Protein AF-A0A355BGN5-F1 (afdb_monomer)

Secondary structure (DSSP, 8-state):
----HHHHHTS------HHHHHHHHHHHHHHHHHHHHHHHHHHHHHHHHHHHHHHHHHHHHHHHHTTTTSPPPGGG--HHHHHHHHHHHHHHHHHTTSSPPPPPPPPPPGGG--S--

Radius of gyration: 38.63 Å; Cα contacts (8 Å, |Δi|>4): 13; chains: 1; bounding box: 80×34×96 Å

Sequence (117 aa):
PAINDQRFQRAPIPLPPLSEQQRIVAKLEEILPQIDKLQAVEEELAKLQDEFPQKLKNSLLQAAIQGKLTEQLPEDGDARELLAEIETEKQRLIKEGKIKKQKLLPAITQDEIPFEI

Structure (mmCIF, N/CA/C/O backbone):
data_AF-A0A355BGN5-F1
#
_entry.id   AF-A0A355BGN5-F1
#
loop_
_atom_site.group_PDB
_atom_site.id
_atom_site.type_symbol
_atom_site.label_atom_id
_atom_site.label_alt_id
_atom_site.label_comp_id
_atom_site.label_asym_id
_atom_site.label_entity_id
_atom_site.label_seq_id
_atom_site.pdbx_PDB_ins_code
_atom_site.Cartn_x
_atom_site.Cartn_y
_atom_site.Cartn_z
_atom_site.occupancy
_atom_site.B_iso_or_equiv
_atom_site.auth_seq_id
_atom_site.auth_comp_id
_atom_site.auth_asym_id
_atom_site.auth_atom_id
_atom_site.pdbx_PDB_model_num
ATOM 1 N N . PRO A 1 1 ? 33.908 11.842 -9.710 1.00 63.38 1 PRO A N 1
ATOM 2 C CA . PRO A 1 1 ? 34.897 11.515 -10.769 1.00 63.38 1 PRO A CA 1
ATOM 3 C C . PRO A 1 1 ? 34.512 12.170 -12.106 1.00 63.38 1 PRO A C 1
ATOM 5 O O . PRO A 1 1 ? 33.332 12.197 -12.431 1.00 63.38 1 PRO A O 1
ATOM 8 N N . ALA A 1 2 ? 35.483 12.707 -12.851 1.00 83.38 2 ALA A N 1
ATOM 9 C CA . ALA A 1 2 ? 35.273 13.330 -14.164 1.00 83.38 2 ALA A CA 1
ATOM 10 C C . ALA A 1 2 ? 36.196 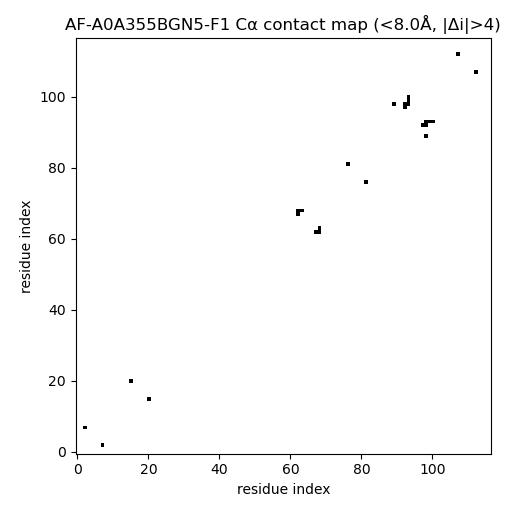12.679 -15.207 1.00 83.38 2 ALA A C 1
ATOM 12 O O . ALA A 1 2 ? 37.318 12.287 -14.873 1.00 83.38 2 ALA A O 1
ATOM 13 N N . ILE A 1 3 ? 35.726 12.536 -16.450 1.00 86.62 3 ILE A N 1
ATOM 14 C CA . ILE A 1 3 ? 36.527 12.001 -17.558 1.00 86.62 3 ILE A CA 1
ATOM 15 C C . ILE A 1 3 ? 37.308 13.146 -18.223 1.00 86.62 3 ILE A C 1
ATOM 17 O O . ILE A 1 3 ? 36.814 14.264 -18.309 1.00 86.62 3 ILE A O 1
ATOM 21 N N . ASN A 1 4 ? 38.541 12.887 -18.662 1.00 92.62 4 ASN A N 1
ATOM 22 C CA . ASN A 1 4 ? 39.364 13.875 -19.364 1.00 92.62 4 ASN A CA 1
ATOM 23 C C . ASN A 1 4 ? 38.983 13.922 -20.856 1.00 92.62 4 ASN A C 1
ATOM 25 O O . ASN A 1 4 ? 38.983 12.876 -21.509 1.00 92.62 4 ASN A O 1
ATOM 29 N N . ASP A 1 5 ? 38.736 15.116 -21.400 1.00 90.38 5 ASP A N 1
ATOM 30 C CA . ASP A 1 5 ? 38.284 15.322 -22.787 1.00 90.38 5 ASP A CA 1
ATOM 31 C C . ASP A 1 5 ? 39.205 14.681 -23.830 1.00 90.38 5 ASP A C 1
ATOM 33 O O . ASP A 1 5 ? 38.749 14.016 -24.760 1.00 90.38 5 ASP A O 1
ATOM 37 N N . GLN A 1 6 ? 40.521 14.807 -23.645 1.00 90.06 6 GLN A N 1
ATOM 38 C CA . GLN A 1 6 ? 41.515 14.235 -24.552 1.00 90.06 6 GLN A CA 1
ATOM 39 C C . GLN A 1 6 ? 41.491 12.700 -24.529 1.00 90.06 6 GLN A C 1
ATOM 41 O O . GLN A 1 6 ? 41.776 12.056 -25.540 1.00 90.06 6 GLN A O 1
ATOM 46 N N . ARG A 1 7 ? 41.148 12.097 -23.383 1.00 87.38 7 ARG A N 1
ATOM 47 C CA . ARG A 1 7 ? 40.956 10.645 -23.261 1.00 87.38 7 ARG A CA 1
ATOM 48 C C . ARG A 1 7 ? 39.635 10.192 -23.877 1.00 87.38 7 ARG A C 1
ATOM 50 O O . ARG A 1 7 ? 39.622 9.148 -24.516 1.00 87.38 7 ARG A O 1
ATOM 57 N N . PHE A 1 8 ? 38.564 10.971 -23.726 1.00 90.38 8 PHE A N 1
ATOM 58 C CA . PHE A 1 8 ? 37.263 10.675 -24.329 1.00 90.38 8 PHE A CA 1
ATOM 59 C C . PHE A 1 8 ? 37.335 10.688 -25.862 1.00 90.38 8 PHE A C 1
ATOM 61 O O . PHE A 1 8 ? 36.929 9.729 -26.507 1.00 90.38 8 PHE A O 1
ATOM 68 N N . GLN A 1 9 ? 37.950 11.720 -26.446 1.00 91.69 9 GLN A N 1
ATOM 69 C CA . GLN A 1 9 ? 38.089 11.860 -27.904 1.00 91.69 9 GLN A CA 1
ATOM 70 C C . GLN A 1 9 ? 38.961 10.774 -28.551 1.00 91.69 9 GLN A C 1
ATOM 72 O O . GLN A 1 9 ? 38.829 10.497 -29.739 1.00 91.69 9 GLN A O 1
ATOM 77 N N . ARG A 1 10 ? 39.878 10.175 -27.784 1.00 91.44 10 ARG A N 1
ATOM 78 C CA . ARG A 1 10 ? 40.783 9.115 -28.253 1.00 91.44 10 ARG A CA 1
ATOM 79 C C . ARG A 1 10 ? 40.256 7.705 -27.992 1.00 91.44 10 ARG A C 1
ATOM 81 O O . ARG A 1 10 ? 40.949 6.744 -28.321 1.00 91.44 10 ARG A O 1
ATOM 88 N N . ALA A 1 11 ? 39.078 7.567 -27.386 1.00 90.62 11 ALA A N 1
ATOM 89 C CA . ALA A 1 11 ? 38.491 6.264 -27.131 1.00 90.62 11 ALA A CA 1
ATOM 90 C C . ALA A 1 11 ? 38.108 5.600 -28.468 1.00 90.62 11 ALA A C 1
ATOM 92 O O . ALA A 1 11 ? 37.374 6.201 -29.254 1.00 90.62 11 ALA A O 1
ATOM 93 N N . PRO A 1 12 ? 38.592 4.380 -28.762 1.00 91.44 12 PRO A N 1
ATOM 94 C CA . PRO A 1 12 ? 38.161 3.664 -29.953 1.00 91.44 12 PRO A CA 1
ATOM 95 C C . PRO A 1 12 ? 36.687 3.278 -29.800 1.00 91.44 12 PRO A C 1
ATOM 97 O O . PRO A 1 12 ? 36.319 2.579 -28.857 1.00 91.44 12 PRO A O 1
ATOM 100 N N . ILE A 1 13 ? 35.849 3.726 -30.735 1.00 89.44 13 ILE A N 1
ATOM 101 C CA . ILE A 1 13 ? 34.425 3.382 -30.783 1.00 89.44 13 ILE A CA 1
ATOM 102 C C . ILE A 1 13 ? 34.199 2.506 -32.018 1.00 89.44 13 ILE A C 1
ATOM 104 O O . ILE A 1 13 ? 34.341 2.998 -33.141 1.00 89.44 13 ILE A O 1
ATOM 108 N N . PRO A 1 14 ? 33.870 1.212 -31.853 1.00 90.06 14 PRO A N 1
ATOM 109 C CA . PRO A 1 14 ? 33.501 0.377 -32.983 1.00 90.06 14 PRO A CA 1
ATOM 110 C C . PRO A 1 14 ? 32.137 0.829 -33.511 1.00 90.06 14 PRO A C 1
ATOM 112 O O . PRO A 1 14 ? 31.132 0.757 -32.805 1.00 90.06 14 PRO A O 1
ATOM 115 N N . LEU A 1 15 ? 32.107 1.305 -34.755 1.00 93.25 15 LEU A N 1
ATOM 116 C CA . LEU A 1 15 ? 30.882 1.745 -35.412 1.00 93.25 15 LEU A CA 1
ATOM 117 C C . LEU A 1 15 ? 30.329 0.601 -36.280 1.00 93.25 15 LEU A C 1
ATOM 119 O O . LEU A 1 15 ? 30.981 0.227 -37.259 1.00 93.25 15 LEU A O 1
ATOM 123 N N . PRO A 1 16 ? 29.158 0.026 -35.954 1.00 94.94 16 PRO A N 1
ATOM 124 C CA . PRO A 1 16 ? 28.563 -1.014 -36.785 1.00 94.94 16 PRO A CA 1
ATOM 125 C C . PRO A 1 16 ? 27.987 -0.417 -38.085 1.00 94.94 16 PRO A C 1
ATOM 127 O O . PRO A 1 16 ? 27.806 0.801 -38.180 1.00 94.94 16 PRO A O 1
ATOM 130 N N . PRO A 1 17 ? 27.665 -1.237 -39.102 1.00 97.88 17 PRO A N 1
ATOM 131 C CA . PRO A 1 17 ? 26.980 -0.773 -40.309 1.00 97.88 17 PRO A CA 1
ATOM 132 C C . PRO A 1 17 ? 25.661 -0.050 -39.993 1.00 97.88 17 PRO A C 1
ATOM 134 O O . PRO A 1 17 ? 25.009 -0.345 -38.993 1.00 97.88 17 PRO A O 1
ATOM 137 N N . LEU A 1 18 ? 25.229 0.866 -40.867 1.00 97.88 18 LEU A N 1
ATOM 138 C CA . LEU A 1 18 ? 24.040 1.699 -40.621 1.00 97.88 18 LEU A CA 1
ATOM 139 C C . LEU A 1 18 ? 22.757 0.894 -40.370 1.00 97.88 18 LEU A C 1
ATOM 141 O O . LEU A 1 18 ? 21.958 1.276 -39.519 1.00 97.88 18 LEU A O 1
ATOM 145 N N . SER A 1 19 ? 22.576 -0.228 -41.067 1.00 97.81 19 SER A N 1
ATOM 146 C CA . SER A 1 19 ? 21.421 -1.109 -40.863 1.00 97.81 19 SER A CA 1
ATOM 147 C C . SER A 1 19 ? 21.350 -1.651 -39.433 1.00 97.81 19 SER A C 1
ATOM 149 O O . SER A 1 19 ? 20.274 -1.736 -38.847 1.00 97.81 19 SER A O 1
ATOM 151 N N . GLU A 1 20 ? 22.501 -1.974 -38.849 1.00 97.75 20 GLU A N 1
ATOM 152 C CA . GLU A 1 20 ? 22.599 -2.480 -37.484 1.00 97.75 20 GLU A CA 1
ATOM 153 C C . GLU A 1 20 ? 22.374 -1.367 -36.455 1.00 97.75 20 GLU A C 1
ATOM 155 O O . GLU A 1 20 ? 21.674 -1.579 -35.468 1.00 97.75 20 GLU A O 1
ATOM 160 N N . GLN A 1 21 ? 22.879 -0.156 -36.713 1.00 97.50 21 GLN A N 1
ATOM 161 C CA . GLN A 1 21 ? 22.590 1.010 -35.869 1.00 97.50 21 GLN A CA 1
ATOM 162 C C . GLN A 1 21 ? 21.081 1.277 -35.788 1.00 97.50 21 GLN A C 1
ATOM 164 O O . GLN A 1 21 ? 20.541 1.430 -34.695 1.00 97.50 21 GLN A O 1
ATOM 169 N N . GLN A 1 22 ? 20.387 1.266 -36.930 1.00 98.00 22 GLN A N 1
ATOM 170 C CA . GLN A 1 22 ? 18.935 1.458 -36.992 1.00 98.00 22 GLN A CA 1
ATOM 171 C C . GLN A 1 22 ? 18.177 0.351 -36.254 1.00 98.00 22 GLN A C 1
ATOM 173 O O . GLN A 1 22 ? 17.248 0.642 -35.504 1.00 98.00 22 GLN A O 1
ATOM 178 N N . ARG A 1 23 ? 18.596 -0.913 -36.414 1.00 98.31 23 ARG A N 1
ATOM 179 C CA . ARG A 1 23 ? 18.006 -2.057 -35.702 1.00 98.31 23 ARG A CA 1
ATOM 180 C C . ARG A 1 23 ? 18.130 -1.912 -34.183 1.00 98.31 23 ARG A C 1
ATOM 182 O O . ARG A 1 23 ? 17.172 -2.190 -33.466 1.00 98.31 23 ARG A O 1
ATOM 189 N N . ILE A 1 24 ? 19.295 -1.476 -33.699 1.00 97.38 24 ILE A N 1
ATOM 190 C CA . ILE A 1 24 ? 19.543 -1.232 -32.271 1.00 97.38 24 ILE A CA 1
ATOM 191 C C . ILE A 1 24 ? 18.654 -0.094 -31.763 1.00 97.38 24 ILE A C 1
ATOM 193 O O . ILE A 1 24 ? 17.980 -0.268 -30.751 1.00 97.38 24 ILE A O 1
ATOM 197 N N . VAL A 1 25 ? 18.614 1.039 -32.473 1.00 97.81 25 VAL A N 1
ATOM 198 C CA . VAL A 1 25 ? 17.787 2.196 -32.093 1.00 97.81 25 VAL A CA 1
ATOM 199 C C . VAL A 1 25 ? 16.312 1.812 -32.016 1.00 97.81 25 VAL A C 1
ATOM 201 O O . VAL A 1 25 ? 15.693 2.056 -30.987 1.00 97.81 25 VAL A O 1
ATOM 204 N N . ALA A 1 26 ? 15.782 1.112 -33.022 1.00 98.19 26 ALA A N 1
ATOM 205 C CA . ALA A 1 26 ? 14.389 0.667 -33.018 1.00 98.19 26 ALA A CA 1
ATOM 206 C C . ALA A 1 26 ? 14.062 -0.214 -31.797 1.00 98.19 26 ALA A C 1
ATOM 208 O O . ALA A 1 26 ? 12.989 -0.103 -31.208 1.00 98.19 26 ALA A O 1
ATOM 209 N N . LYS A 1 27 ? 15.002 -1.072 -31.370 1.00 98.00 27 LYS A N 1
ATOM 210 C CA . LYS A 1 27 ? 14.811 -1.904 -30.175 1.00 98.00 27 LYS A CA 1
ATOM 211 C C . LYS A 1 27 ? 14.859 -1.091 -28.879 1.00 98.00 27 LYS A C 1
ATOM 213 O O . LYS A 1 27 ? 14.113 -1.392 -27.951 1.00 98.00 27 LYS A O 1
ATOM 218 N N . LEU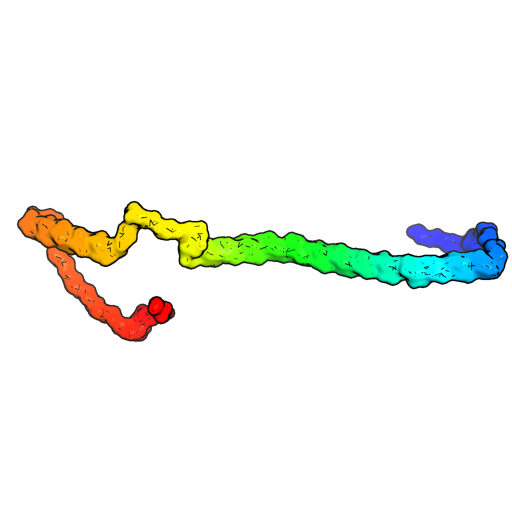 A 1 28 ? 15.714 -0.073 -28.802 1.00 98.06 28 LEU A N 1
ATOM 219 C CA . LEU A 1 28 ? 15.761 0.835 -27.653 1.00 98.06 28 LEU A CA 1
ATOM 220 C C . LEU A 1 28 ? 14.477 1.660 -27.545 1.00 98.06 28 LEU A C 1
ATOM 222 O O . LEU A 1 28 ? 13.917 1.755 -26.457 1.00 98.06 28 LEU A O 1
ATOM 226 N N . GLU A 1 29 ? 13.977 2.185 -28.663 1.00 97.81 29 GLU A N 1
ATOM 227 C CA . GLU A 1 29 ? 12.704 2.914 -28.724 1.00 97.81 29 GLU A CA 1
ATOM 228 C C . GLU A 1 29 ? 11.515 2.047 -28.279 1.00 97.81 29 GLU A C 1
ATOM 230 O O . GLU A 1 29 ? 10.565 2.555 -27.689 1.00 97.81 29 GLU A O 1
ATOM 235 N N . GLU A 1 30 ? 11.579 0.730 -28.496 1.00 97.50 30 GLU A N 1
ATOM 236 C CA . GLU A 1 30 ? 10.572 -0.221 -28.015 1.00 97.50 30 GLU A CA 1
ATOM 237 C C . GLU A 1 30 ? 10.687 -0.517 -26.506 1.00 97.50 30 GLU A C 1
ATOM 239 O O . GLU A 1 30 ? 9.668 -0.631 -25.817 1.00 97.50 30 GLU A O 1
ATOM 244 N N . ILE A 1 31 ? 11.910 -0.693 -25.987 1.00 98.12 31 ILE A N 1
ATOM 245 C CA . ILE A 1 31 ? 12.147 -1.171 -24.613 1.00 98.12 31 ILE A CA 1
ATOM 246 C C . ILE A 1 31 ? 12.145 -0.032 -23.590 1.00 98.12 31 ILE A C 1
ATOM 248 O O . ILE A 1 31 ? 11.584 -0.206 -22.510 1.00 98.12 31 ILE A O 1
ATOM 252 N N . LEU A 1 32 ? 12.762 1.115 -23.885 1.00 98.19 32 LEU A N 1
ATOM 253 C CA . LEU A 1 32 ? 12.918 2.204 -22.909 1.00 98.19 32 LEU A CA 1
ATOM 254 C C . LEU A 1 32 ? 11.577 2.663 -22.300 1.00 98.19 32 LEU A C 1
ATOM 256 O O . LEU A 1 32 ? 11.496 2.724 -21.075 1.00 98.19 32 LEU A O 1
ATOM 260 N N . PRO A 1 33 ? 10.484 2.828 -23.074 1.00 98.12 33 PRO A N 1
ATOM 261 C CA . PRO A 1 33 ? 9.188 3.180 -22.495 1.00 98.12 33 PRO A CA 1
ATOM 262 C C . PRO A 1 33 ? 8.616 2.108 -21.558 1.00 98.12 33 PRO A C 1
ATOM 264 O O . PRO A 1 33 ? 7.755 2.401 -20.733 1.00 98.12 33 PRO A O 1
ATOM 267 N N . GLN A 1 34 ? 9.024 0.843 -21.704 1.00 98.00 34 GLN A N 1
ATOM 268 C CA . GLN A 1 34 ? 8.599 -0.228 -20.798 1.00 98.00 34 GLN A CA 1
ATOM 269 C C . GLN A 1 34 ? 9.315 -0.119 -19.453 1.00 98.00 34 GLN A C 1
ATOM 271 O O . GLN A 1 34 ? 8.687 -0.360 -18.427 1.00 98.00 34 GLN A O 1
ATOM 276 N N . ILE A 1 35 ? 10.588 0.284 -19.452 1.00 97.88 35 ILE A N 1
ATOM 277 C CA . ILE A 1 35 ? 11.340 0.556 -18.221 1.00 97.88 35 ILE A CA 1
ATOM 278 C C . ILE A 1 35 ? 10.675 1.703 -17.460 1.00 97.88 35 ILE A C 1
ATOM 280 O O . ILE A 1 35 ? 10.375 1.537 -16.281 1.00 97.88 35 ILE A O 1
ATOM 284 N N . ASP A 1 36 ? 10.344 2.800 -18.145 1.00 97.69 36 ASP A N 1
ATOM 285 C CA . ASP A 1 36 ? 9.673 3.949 -17.524 1.00 97.69 3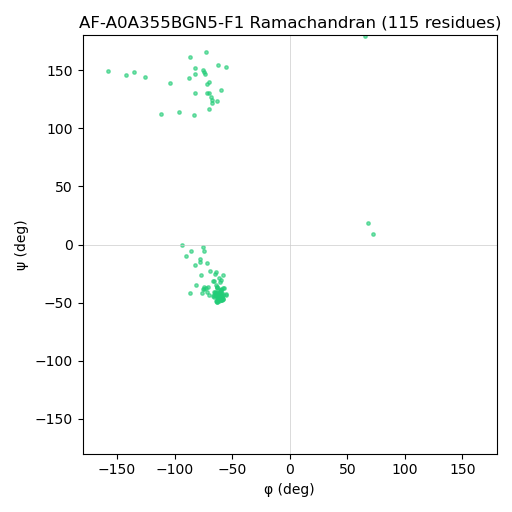6 ASP A CA 1
ATOM 286 C C . ASP A 1 36 ? 8.317 3.555 -16.908 1.00 97.69 36 ASP A C 1
ATOM 288 O O . ASP A 1 36 ? 7.981 3.950 -15.791 1.00 97.69 36 ASP A O 1
ATOM 292 N N . LYS A 1 37 ? 7.535 2.719 -17.609 1.00 97.69 37 LYS A N 1
ATOM 293 C CA . LYS A 1 37 ? 6.263 2.190 -17.086 1.00 97.69 37 LYS A CA 1
ATOM 294 C C . LYS A 1 37 ? 6.460 1.310 -15.858 1.00 97.69 37 LYS A C 1
ATOM 296 O O . LYS A 1 37 ? 5.686 1.423 -14.913 1.00 97.69 37 LYS A O 1
ATOM 301 N N . LEU A 1 38 ? 7.450 0.418 -15.882 1.00 97.44 38 LEU A N 1
ATOM 302 C CA . LEU A 1 38 ? 7.746 -0.452 -14.744 1.00 97.44 38 LEU A CA 1
ATOM 303 C C . LEU A 1 38 ? 8.151 0.375 -13.524 1.00 97.44 38 LEU A C 1
ATOM 305 O O . LEU A 1 38 ? 7.611 0.142 -12.448 1.00 97.44 38 LEU A O 1
ATOM 309 N N . GLN A 1 39 ? 9.001 1.387 -13.707 1.00 97.81 39 GLN A N 1
ATOM 310 C CA . GLN A 1 39 ? 9.385 2.303 -12.633 1.00 97.81 39 GLN A CA 1
ATOM 311 C C . GLN A 1 39 ? 8.171 3.026 -12.036 1.00 97.81 39 GLN A C 1
ATOM 313 O O . GLN A 1 39 ? 8.018 3.055 -10.818 1.0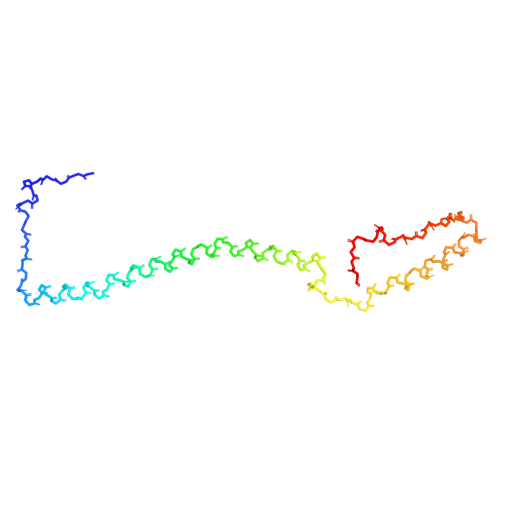0 97.81 39 GLN A O 1
ATOM 318 N N . ALA A 1 40 ? 7.262 3.539 -12.872 1.00 97.62 40 ALA A N 1
ATOM 319 C CA . ALA A 1 40 ? 6.045 4.191 -12.388 1.00 97.62 40 ALA A CA 1
ATOM 320 C C . ALA A 1 40 ? 5.157 3.242 -11.558 1.00 97.62 40 ALA A C 1
ATOM 322 O O . ALA A 1 40 ? 4.663 3.621 -10.496 1.00 97.62 40 ALA A O 1
ATOM 323 N N . VAL A 1 41 ? 4.989 1.993 -12.008 1.00 97.81 41 VAL A N 1
ATOM 324 C CA . VAL A 1 41 ? 4.213 0.976 -11.276 1.00 97.81 41 VAL A CA 1
ATOM 325 C C . VAL A 1 41 ? 4.878 0.609 -9.949 1.00 97.81 41 VAL A C 1
ATOM 327 O O . VAL A 1 41 ? 4.185 0.456 -8.944 1.00 97.81 41 VAL A O 1
ATOM 330 N N . GLU A 1 42 ? 6.204 0.479 -9.917 1.00 97.81 42 GLU A N 1
ATOM 331 C CA . GLU A 1 42 ? 6.948 0.206 -8.682 1.00 97.81 42 GLU A CA 1
ATOM 332 C C . GLU A 1 42 ? 6.782 1.338 -7.658 1.00 97.81 42 GLU A C 1
ATOM 334 O O . GLU A 1 42 ? 6.540 1.069 -6.480 1.00 97.81 42 GLU A O 1
ATOM 339 N N . GLU A 1 43 ? 6.831 2.598 -8.097 1.00 97.25 43 GLU A N 1
ATOM 340 C CA . GLU A 1 43 ? 6.599 3.758 -7.230 1.00 97.25 43 GLU A CA 1
ATOM 341 C C . GLU A 1 43 ? 5.168 3.809 -6.674 1.00 97.25 43 GLU A C 1
ATOM 343 O O . GLU A 1 43 ? 4.965 4.119 -5.496 1.00 97.25 43 GLU A O 1
ATOM 348 N N . GLU A 1 44 ? 4.160 3.514 -7.499 1.00 96.75 44 GLU A N 1
ATOM 349 C CA . GLU A 1 44 ? 2.764 3.432 -7.054 1.00 96.75 44 GLU A CA 1
ATOM 350 C C . GLU A 1 44 ? 2.551 2.292 -6.054 1.00 96.75 44 GLU A C 1
ATOM 352 O O . GLU A 1 44 ? 1.897 2.479 -5.022 1.00 96.75 44 GLU A O 1
ATOM 357 N N . LEU A 1 45 ? 3.137 1.123 -6.325 1.00 96.69 45 LEU A N 1
ATOM 358 C CA . LEU A 1 45 ? 3.052 -0.036 -5.445 1.00 96.69 45 LEU A CA 1
ATOM 359 C C . LEU A 1 45 ? 3.705 0.246 -4.089 1.00 96.69 45 LEU A C 1
ATOM 361 O O . LEU A 1 45 ? 3.124 -0.101 -3.060 1.00 96.69 45 LEU A O 1
ATOM 365 N N . ALA A 1 46 ? 4.866 0.904 -4.077 1.00 96.75 46 ALA A N 1
ATOM 366 C CA . ALA A 1 46 ? 5.557 1.287 -2.849 1.00 96.75 46 ALA A CA 1
ATOM 367 C C . ALA A 1 46 ? 4.685 2.205 -1.977 1.00 96.75 46 ALA A C 1
ATOM 369 O O . ALA A 1 46 ? 4.469 1.922 -0.799 1.00 96.75 46 ALA A O 1
ATOM 370 N N . LYS A 1 47 ? 4.082 3.244 -2.571 1.00 96.12 47 LYS A N 1
ATOM 371 C CA . LYS A 1 47 ? 3.155 4.143 -1.857 1.00 96.12 47 LYS A CA 1
ATOM 372 C C . LYS A 1 47 ? 1.970 3.384 -1.265 1.00 96.12 47 LYS A C 1
ATOM 374 O O . LYS A 1 47 ? 1.584 3.617 -0.120 1.00 96.12 47 LYS A O 1
ATOM 379 N N . LEU A 1 48 ? 1.390 2.458 -2.029 1.00 95.56 48 LEU A N 1
ATOM 380 C CA . LEU A 1 48 ? 0.267 1.659 -1.551 1.00 95.56 48 LEU A CA 1
ATOM 381 C C . LEU A 1 48 ? 0.675 0.751 -0.385 1.00 95.56 48 LEU A C 1
ATOM 383 O O . LEU A 1 48 ? -0.085 0.628 0.575 1.00 95.56 48 LEU A O 1
ATOM 387 N N . GLN A 1 49 ? 1.857 0.136 -0.448 1.00 94.06 49 GLN A N 1
ATOM 388 C CA . GLN A 1 49 ? 2.383 -0.714 0.622 1.00 94.06 49 GLN A CA 1
ATOM 389 C C . GLN A 1 49 ? 2.633 0.059 1.920 1.00 94.06 49 GLN A C 1
ATOM 391 O O . GLN A 1 49 ? 2.369 -0.486 2.992 1.00 94.06 49 GLN A O 1
ATOM 396 N N . ASP A 1 50 ? 3.059 1.318 1.838 1.00 94.62 50 ASP A N 1
ATOM 397 C CA . ASP A 1 50 ? 3.257 2.167 3.017 1.00 94.62 50 ASP A CA 1
ATOM 398 C C . ASP A 1 50 ? 1.923 2.602 3.650 1.00 94.62 50 ASP A C 1
ATOM 400 O O . ASP A 1 50 ? 1.762 2.598 4.875 1.00 94.62 50 ASP A O 1
ATOM 404 N N . GLU A 1 51 ? 0.926 2.949 2.831 1.00 95.06 51 GLU A N 1
ATOM 405 C CA . GLU A 1 51 ? -0.361 3.457 3.318 1.00 95.06 51 GLU A CA 1
ATOM 406 C C . GLU A 1 51 ? -1.338 2.358 3.766 1.00 95.06 51 GLU A C 1
ATOM 408 O O . GLU A 1 51 ? -2.131 2.554 4.697 1.00 95.06 51 GLU A O 1
ATOM 413 N N . PHE A 1 52 ? -1.331 1.205 3.093 1.00 96.19 52 PHE A N 1
ATOM 414 C CA . PHE A 1 52 ? -2.333 0.153 3.275 1.00 96.19 52 PHE A CA 1
ATOM 415 C C . PHE A 1 52 ? -2.398 -0.411 4.707 1.00 96.19 52 PHE A C 1
ATOM 417 O O . PHE A 1 52 ? -3.510 -0.514 5.232 1.00 96.19 52 PHE A O 1
ATOM 424 N N . PRO A 1 53 ? -1.280 -0.713 5.400 1.00 95.75 53 PRO A N 1
ATOM 425 C CA . PRO A 1 53 ? -1.320 -1.244 6.761 1.00 95.75 53 PRO A CA 1
ATOM 426 C C . PRO A 1 53 ? -2.023 -0.310 7.750 1.00 95.75 53 PRO A C 1
ATOM 428 O O . PRO A 1 53 ? -2.792 -0.769 8.596 1.00 95.75 53 PRO A O 1
ATOM 431 N N . GLN A 1 54 ? -1.807 1.005 7.631 1.00 94.94 54 GLN A N 1
ATOM 432 C CA . GLN A 1 54 ? -2.471 1.984 8.494 1.00 94.94 54 GLN A CA 1
ATOM 433 C C . GLN A 1 54 ? -3.961 2.093 8.172 1.00 94.94 54 GLN A C 1
ATOM 435 O O . GLN A 1 54 ? -4.785 2.085 9.087 1.00 94.94 54 GLN A O 1
ATOM 440 N N . LYS A 1 55 ? -4.331 2.128 6.884 1.00 95.50 55 LYS A N 1
ATOM 441 C CA . LYS A 1 55 ? -5.743 2.137 6.462 1.00 95.50 55 LYS A CA 1
ATOM 442 C C . LYS A 1 55 ? -6.484 0.894 6.956 1.00 95.50 55 LYS A C 1
ATOM 444 O O . LYS A 1 55 ? -7.566 1.019 7.529 1.00 95.50 55 LYS A O 1
ATOM 449 N N . LEU A 1 56 ? -5.880 -0.285 6.802 1.00 95.81 56 LEU A N 1
ATOM 450 C CA . LEU A 1 56 ? -6.441 -1.548 7.274 1.00 95.81 56 LEU A CA 1
ATOM 451 C C . LEU A 1 56 ? -6.618 -1.544 8.794 1.00 95.81 56 LEU A C 1
ATOM 453 O O . LEU A 1 56 ? -7.700 -1.856 9.284 1.00 95.81 56 LEU A O 1
ATOM 457 N N . LYS A 1 57 ? -5.584 -1.138 9.540 1.00 95.38 57 LYS A N 1
ATOM 458 C CA . LYS A 1 57 ? -5.641 -1.041 11.002 1.00 95.38 57 LYS A CA 1
ATOM 459 C C . LYS A 1 57 ? -6.764 -0.111 11.459 1.00 95.38 57 LYS A C 1
ATOM 461 O O . LYS A 1 57 ? -7.537 -0.484 12.336 1.00 95.38 57 LYS A O 1
ATOM 466 N N . ASN A 1 58 ? -6.878 1.072 10.860 1.00 94.62 58 ASN A N 1
ATOM 467 C CA . ASN A 1 58 ? -7.910 2.044 11.218 1.00 94.62 58 ASN A CA 1
ATOM 468 C C . ASN A 1 58 ? -9.315 1.505 10.930 1.00 94.62 58 ASN A C 1
ATOM 470 O O . ASN A 1 58 ? -10.190 1.594 11.789 1.00 94.62 58 ASN A O 1
ATOM 474 N N . SER A 1 59 ? -9.514 0.888 9.763 1.00 94.75 59 SER A N 1
ATOM 475 C CA . SER A 1 59 ? -10.797 0.277 9.405 1.00 94.75 59 SER A CA 1
ATOM 476 C C . SER A 1 59 ? -11.164 -0.879 10.339 1.00 94.75 59 SER A C 1
ATOM 478 O O . SER A 1 59 ? -12.321 -1.000 10.737 1.00 94.75 59 SER A O 1
ATOM 480 N N . LEU A 1 60 ? -10.194 -1.718 10.714 1.00 95.31 60 LEU A N 1
ATOM 481 C CA . LEU A 1 60 ? -10.407 -2.831 11.636 1.00 95.31 60 LEU A CA 1
ATOM 482 C C . LEU A 1 60 ? -10.771 -2.333 13.039 1.00 95.31 60 LEU A C 1
ATOM 484 O O . LEU A 1 60 ? -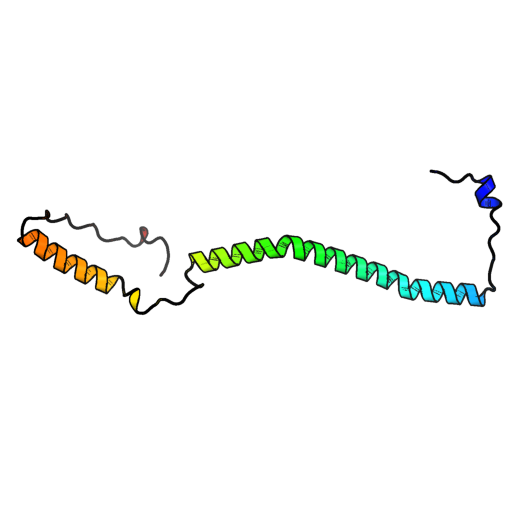11.719 -2.828 13.640 1.00 95.31 60 LEU A O 1
ATOM 488 N N . LEU A 1 61 ? -10.055 -1.324 13.545 1.00 94.44 61 LEU A N 1
ATOM 489 C CA . LEU A 1 61 ? -10.356 -0.699 14.836 1.00 94.44 61 LEU A CA 1
ATOM 490 C C . LEU A 1 61 ? -11.747 -0.062 14.842 1.00 94.44 61 LEU A C 1
ATOM 492 O O . LEU A 1 61 ? -12.489 -0.222 15.806 1.00 94.44 61 LEU A O 1
ATOM 496 N N . GLN A 1 62 ? -12.131 0.616 13.760 1.00 92.75 62 GLN A N 1
ATOM 497 C CA . GLN A 1 62 ? -13.470 1.182 13.631 1.00 92.75 62 GLN A CA 1
ATOM 498 C C . GLN A 1 62 ? -14.548 0.091 13.666 1.00 92.75 62 GLN A C 1
ATOM 500 O O . GLN A 1 62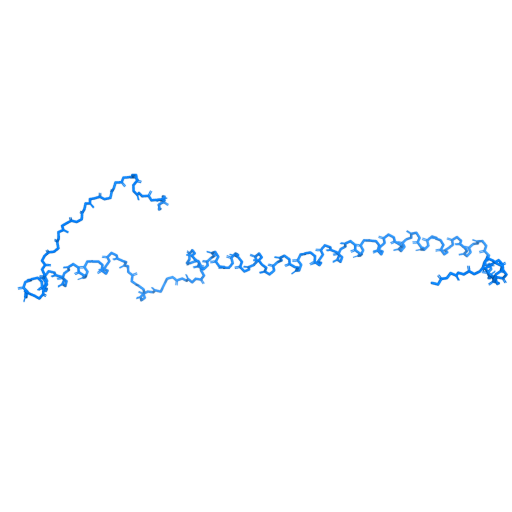 ? -15.542 0.240 14.374 1.00 92.75 62 GLN A O 1
ATOM 505 N N . ALA A 1 63 ? -14.345 -1.017 12.948 1.00 92.25 63 ALA A N 1
ATOM 506 C CA . ALA A 1 63 ? -15.263 -2.151 12.982 1.00 92.25 63 ALA A CA 1
ATOM 507 C C . ALA A 1 63 ? -15.344 -2.791 14.380 1.00 92.25 63 ALA A C 1
ATOM 509 O O . ALA A 1 63 ? -16.434 -3.174 14.804 1.00 92.25 63 ALA A O 1
ATOM 510 N N . ALA A 1 64 ? -14.225 -2.849 15.114 1.00 91.50 64 ALA A N 1
ATOM 511 C CA . ALA A 1 64 ? -14.181 -3.334 16.494 1.00 91.50 64 ALA A CA 1
ATOM 512 C C . ALA A 1 64 ? -15.015 -2.455 17.433 1.00 91.50 64 ALA A C 1
ATOM 514 O O . ALA A 1 64 ? -15.841 -2.964 18.182 1.00 91.50 64 ALA A O 1
ATOM 515 N N . ILE A 1 65 ? -14.837 -1.132 17.354 1.00 89.50 65 ILE A N 1
ATOM 516 C CA . ILE A 1 65 ? -15.579 -0.160 18.174 1.00 89.50 65 ILE A CA 1
ATOM 517 C C . ILE A 1 65 ? -17.078 -0.215 17.866 1.00 89.50 65 ILE A C 1
ATOM 519 O O . ILE A 1 65 ? -17.898 -0.082 18.767 1.00 89.50 65 ILE A O 1
ATOM 523 N N . GLN A 1 66 ? -17.443 -0.436 16.603 1.00 87.81 66 GLN A N 1
ATOM 524 C CA . GLN A 1 66 ? -18.838 -0.594 16.187 1.00 87.81 66 GLN A CA 1
ATOM 525 C C . GLN A 1 66 ? -19.440 -1.960 16.556 1.00 87.81 66 GLN A C 1
ATOM 527 O O . GLN A 1 66 ? -20.603 -2.191 16.244 1.00 87.81 66 GLN A O 1
ATOM 532 N N . GLY A 1 67 ? -18.667 -2.876 17.153 1.00 88.19 67 GLY A N 1
ATOM 533 C CA . GLY A 1 67 ? -19.138 -4.220 17.493 1.00 88.19 67 GLY A CA 1
ATOM 534 C C . GLY A 1 67 ? -19.430 -5.103 16.276 1.00 88.19 67 GLY A C 1
ATOM 535 O O . GLY A 1 67 ? -20.131 -6.095 16.396 1.00 88.19 67 GLY A O 1
ATOM 536 N N . LYS A 1 68 ? -18.905 -4.764 15.090 1.00 86.25 68 LYS A N 1
ATOM 537 C CA . LYS A 1 68 ? -19.160 -5.502 13.837 1.00 86.25 68 LYS A CA 1
ATOM 538 C C . LYS A 1 68 ? -18.228 -6.695 13.622 1.00 86.25 68 LYS A C 1
ATOM 540 O O . LYS A 1 68 ? -18.364 -7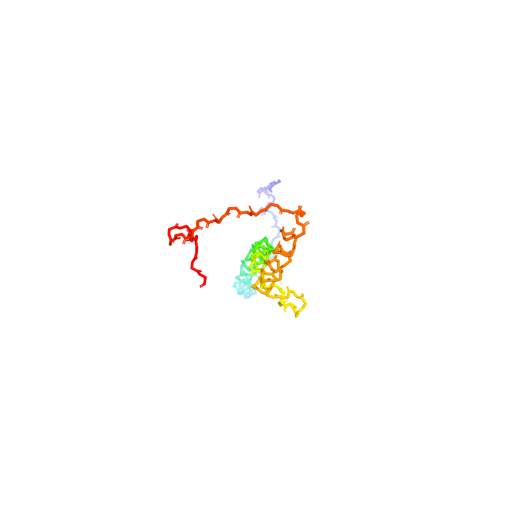.395 12.624 1.00 86.25 68 LYS A O 1
ATOM 545 N N . LEU A 1 69 ? -17.233 -6.880 14.492 1.00 85.69 69 LEU A N 1
ATOM 546 C CA . LEU A 1 69 ? -16.236 -7.947 14.341 1.00 85.69 69 LEU A CA 1
ATOM 547 C C . LEU A 1 69 ? -16.707 -9.303 14.858 1.00 85.69 69 LEU A C 1
ATOM 549 O O . LEU A 1 69 ? -16.100 -10.315 14.514 1.00 85.69 69 LEU A O 1
ATOM 553 N N . THR A 1 70 ? -17.749 -9.326 15.680 1.00 83.75 70 THR A N 1
ATOM 554 C CA . THR A 1 70 ? -18.275 -10.539 16.300 1.00 83.75 70 THR A CA 1
ATOM 555 C C . THR A 1 70 ? -19.791 -10.467 16.346 1.00 83.75 70 THR A C 1
ATOM 557 O O . THR A 1 70 ? -20.359 -9.391 16.517 1.00 83.75 70 THR A O 1
ATOM 560 N N . GLU A 1 71 ? -20.445 -11.612 16.200 1.00 84.25 71 GLU A N 1
ATOM 561 C CA . GLU A 1 71 ? -21.879 -11.726 16.454 1.00 84.25 71 GLU A CA 1
ATOM 562 C C . GLU A 1 71 ? -22.141 -11.727 17.964 1.00 84.25 71 GLU A C 1
ATOM 564 O O . GLU A 1 71 ? -21.294 -12.169 18.743 1.00 84.25 71 GLU A O 1
ATOM 569 N N . GLN A 1 72 ? -23.307 -11.222 18.366 1.00 80.44 72 GLN A N 1
ATOM 570 C CA . GLN A 1 72 ? -23.758 -11.302 19.751 1.00 80.44 72 GLN A CA 1
ATOM 571 C C . GLN A 1 72 ? -24.114 -12.756 20.077 1.00 80.44 72 GLN A C 1
ATOM 573 O O . GLN A 1 72 ? -24.830 -13.413 19.315 1.00 80.44 72 GLN A O 1
ATOM 578 N N . LEU A 1 73 ? -23.602 -13.270 21.189 1.00 86.75 73 LEU A N 1
ATOM 579 C CA . LEU A 1 73 ? -23.847 -14.638 21.615 1.00 86.75 73 LEU A CA 1
ATOM 580 C C . LEU A 1 73 ? -25.192 -14.735 22.351 1.00 86.75 73 LEU A C 1
ATOM 582 O O . LEU A 1 73 ? -25.610 -13.781 23.008 1.00 86.75 73 LEU A O 1
ATOM 586 N N . PRO A 1 74 ? -25.868 -15.900 22.323 1.00 84.50 74 PRO A N 1
ATOM 587 C CA . PRO A 1 74 ? -27.097 -16.105 23.094 1.00 84.50 74 PRO A CA 1
ATOM 588 C C . PRO A 1 74 ? -26.923 -15.888 24.607 1.00 84.50 74 PRO A C 1
ATOM 590 O O . PRO A 1 74 ? -27.881 -15.556 25.295 1.00 84.50 74 PRO A O 1
ATOM 593 N N . GLU A 1 75 ? -25.707 -16.076 25.123 1.00 86.69 75 GLU A N 1
ATOM 594 C CA . GLU A 1 75 ? -25.340 -15.864 26.529 1.00 86.69 75 GLU A CA 1
ATOM 595 C C . GLU A 1 75 ? -25.141 -14.394 26.925 1.00 86.69 75 GLU A C 1
ATOM 597 O O . GLU A 1 75 ? -25.162 -14.097 28.117 1.00 86.69 75 GLU A O 1
ATOM 602 N N . ASP A 1 76 ? -25.000 -13.475 25.961 1.00 83.31 76 ASP A N 1
ATOM 603 C CA . ASP A 1 76 ? -24.848 -12.041 26.248 1.00 83.31 76 ASP A CA 1
ATOM 604 C C . ASP A 1 76 ? -26.144 -11.426 26.813 1.00 83.31 76 ASP A C 1
ATOM 606 O O . ASP A 1 76 ? -26.097 -10.415 27.518 1.00 83.31 76 ASP A O 1
ATOM 610 N N . GLY A 1 77 ? -27.297 -12.052 26.537 1.00 83.25 77 GLY A N 1
ATOM 611 C CA . GLY A 1 77 ? -28.619 -11.616 26.995 1.00 83.25 77 GLY A CA 1
ATOM 612 C C . GLY A 1 77 ? -29.069 -10.267 26.416 1.00 83.25 77 GLY A C 1
ATOM 613 O O . GLY A 1 77 ? -28.363 -9.627 25.634 1.00 83.25 77 GLY A O 1
ATOM 614 N N . ASP A 1 78 ? -30.272 -9.823 26.797 1.00 88.56 78 ASP A N 1
ATOM 615 C CA . ASP A 1 78 ? -30.769 -8.483 26.470 1.00 88.56 78 ASP A CA 1
ATOM 616 C C . ASP A 1 78 ? -30.697 -7.544 27.682 1.00 88.56 78 ASP A C 1
ATOM 618 O O . ASP A 1 78 ? -31.043 -7.896 28.814 1.00 88.56 78 ASP A O 1
ATOM 622 N N . ALA A 1 79 ? -30.293 -6.295 27.443 1.00 87.62 79 ALA A N 1
ATOM 623 C CA . ALA A 1 79 ? -30.157 -5.306 28.508 1.00 87.62 79 ALA A CA 1
ATOM 624 C C . ALA A 1 79 ? -31.490 -5.017 29.224 1.00 87.62 79 ALA A C 1
ATOM 626 O O . ALA A 1 79 ? -31.485 -4.671 30.407 1.00 87.62 79 ALA A O 1
ATOM 627 N N . ARG A 1 80 ? -32.638 -5.154 28.542 1.00 90.38 80 ARG A N 1
ATOM 628 C CA . ARG A 1 80 ? -33.961 -4.921 29.145 1.00 90.38 80 ARG A CA 1
ATOM 629 C C . ARG A 1 80 ? -34.332 -6.047 30.100 1.00 90.38 80 ARG A C 1
ATOM 631 O O . ARG A 1 80 ? -34.905 -5.770 31.152 1.00 90.38 80 ARG A O 1
ATOM 638 N N . GLU A 1 81 ? -33.977 -7.283 29.757 1.00 91.00 81 GLU A N 1
ATOM 639 C CA . GLU A 1 81 ? -34.166 -8.447 30.627 1.00 91.00 81 GLU A CA 1
ATOM 640 C C . GLU A 1 81 ? -33.341 -8.287 31.910 1.00 91.00 81 GLU A C 1
ATOM 642 O O . GLU A 1 81 ? -33.898 -8.327 33.008 1.00 91.00 81 GLU A O 1
ATOM 647 N N . LEU A 1 82 ? -32.051 -7.953 31.781 1.00 90.06 82 LEU A N 1
ATOM 648 C CA . LEU A 1 82 ? -31.176 -7.699 32.929 1.00 90.06 82 LEU A CA 1
ATOM 649 C C . LEU A 1 82 ? -31.680 -6.539 33.808 1.00 90.06 82 LEU A C 1
ATOM 651 O O . LEU A 1 82 ? -31.619 -6.607 35.037 1.00 90.06 82 LEU A O 1
ATOM 655 N N . LEU A 1 83 ? -32.200 -5.464 33.205 1.00 91.31 83 LEU A N 1
ATOM 656 C CA . LEU A 1 83 ? -32.782 -4.346 33.953 1.00 91.31 83 LEU A CA 1
ATOM 657 C C . LEU A 1 83 ? -34.007 -4.773 34.768 1.00 91.31 83 LEU A C 1
ATOM 659 O O . LEU A 1 83 ? -34.115 -4.387 35.935 1.00 91.31 83 LEU A O 1
ATOM 663 N N . ALA A 1 84 ? -34.894 -5.586 34.192 1.00 92.38 84 ALA A N 1
ATOM 664 C CA . ALA A 1 84 ? -36.057 -6.109 34.900 1.00 92.38 84 ALA A CA 1
ATOM 665 C C . ALA A 1 84 ? -35.638 -6.985 36.096 1.00 92.38 84 ALA A C 1
ATOM 667 O O . ALA A 1 84 ? -36.157 -6.816 37.204 1.00 92.38 84 ALA A O 1
ATOM 668 N N . GLU A 1 85 ? -34.647 -7.861 35.917 1.00 93.88 85 GLU A N 1
ATOM 669 C CA . GLU A 1 85 ? -34.087 -8.671 37.005 1.00 93.88 85 GLU A CA 1
ATOM 670 C C . GLU A 1 85 ? -33.503 -7.799 38.125 1.00 93.88 85 GLU A C 1
ATOM 672 O O . GLU A 1 85 ? -33.851 -7.970 39.298 1.00 93.88 85 GLU A O 1
ATOM 677 N N . ILE A 1 86 ? -32.694 -6.795 37.775 1.00 92.50 86 ILE A N 1
ATOM 678 C CA . ILE A 1 86 ? -32.118 -5.846 38.736 1.00 92.50 86 ILE A CA 1
ATOM 679 C C . ILE A 1 86 ? -33.215 -5.106 39.510 1.00 92.50 86 ILE A C 1
ATOM 681 O O . ILE A 1 86 ? -33.078 -4.906 40.720 1.00 92.50 86 ILE A O 1
ATOM 685 N N . GLU A 1 87 ? -34.298 -4.682 38.857 1.00 91.00 87 GLU A N 1
ATOM 686 C CA . GLU A 1 87 ? -35.417 -4.022 39.532 1.00 91.00 87 GLU A CA 1
ATOM 687 C C . GLU A 1 87 ? -36.085 -4.942 40.554 1.00 91.00 87 GLU A C 1
ATOM 689 O O . GLU A 1 87 ? -36.304 -4.529 41.698 1.00 91.00 87 GLU A O 1
ATOM 694 N N . THR A 1 88 ? -36.363 -6.194 40.183 1.00 93.56 88 THR A N 1
ATOM 695 C CA . THR A 1 88 ? -36.972 -7.167 41.102 1.00 93.56 88 THR A CA 1
ATOM 696 C C . THR A 1 88 ? -36.077 -7.460 42.308 1.00 93.56 88 THR A C 1
ATOM 698 O O . THR A 1 88 ? -36.545 -7.400 43.452 1.00 93.56 88 THR A O 1
ATOM 701 N N . GLU A 1 89 ? -34.779 -7.677 42.086 1.00 93.12 89 GLU A N 1
ATOM 702 C CA . GLU A 1 89 ? -33.805 -7.941 43.146 1.00 93.12 89 GLU A CA 1
ATOM 703 C C . GLU A 1 89 ? -33.642 -6.719 44.061 1.00 93.12 89 GLU A C 1
ATOM 705 O O . GLU A 1 89 ? -33.667 -6.840 45.291 1.00 93.12 89 GLU A O 1
ATOM 710 N N . LYS A 1 90 ? -33.590 -5.506 43.491 1.00 91.69 90 LYS A N 1
ATOM 711 C CA . LYS A 1 90 ? -33.586 -4.260 44.271 1.00 91.69 90 LYS A CA 1
ATOM 712 C C . LYS A 1 90 ? -34.832 -4.140 45.145 1.00 91.69 90 LYS A C 1
ATOM 714 O O . LYS A 1 90 ? -34.705 -3.800 46.320 1.00 91.69 90 LYS A O 1
ATOM 719 N N . GLN A 1 91 ? -36.029 -4.425 44.628 1.00 90.88 91 GLN A N 1
ATOM 720 C CA . GLN A 1 91 ? -37.255 -4.387 45.437 1.00 90.88 91 GLN A CA 1
ATOM 721 C C . GLN A 1 91 ? -37.195 -5.377 46.606 1.00 90.88 91 GLN A C 1
ATOM 723 O O . GLN A 1 91 ? -37.626 -5.040 47.712 1.00 90.88 91 GLN A O 1
ATOM 728 N N . ARG A 1 92 ? -36.631 -6.574 46.397 1.00 94.25 92 ARG A N 1
ATOM 729 C CA . ARG A 1 92 ? -36.431 -7.558 47.469 1.00 94.25 92 ARG A CA 1
ATOM 730 C C . ARG A 1 92 ? -35.484 -7.024 48.544 1.00 94.25 92 ARG A C 1
ATOM 732 O O . ARG A 1 92 ? -35.844 -7.010 49.717 1.00 94.25 92 ARG A O 1
ATOM 739 N N . LEU A 1 93 ? -34.330 -6.490 48.150 1.00 92.75 93 LEU A N 1
ATOM 740 C CA . LEU A 1 93 ? -33.333 -5.940 49.075 1.00 92.75 93 LEU A CA 1
ATOM 741 C C . LEU A 1 93 ? -33.823 -4.690 49.827 1.00 92.75 93 LEU A C 1
ATOM 743 O O . LEU A 1 93 ? -33.429 -4.480 50.976 1.00 92.75 93 LEU A O 1
ATOM 747 N N . ILE A 1 94 ? -34.694 -3.875 49.216 1.00 92.25 94 ILE A N 1
ATOM 748 C CA . ILE A 1 94 ? -35.366 -2.752 49.892 1.00 92.25 94 ILE A CA 1
ATOM 749 C C . ILE A 1 94 ? -36.323 -3.283 50.966 1.00 92.25 94 ILE A C 1
ATOM 751 O O . ILE A 1 94 ? -36.319 -2.770 52.084 1.00 92.25 94 ILE A O 1
ATOM 755 N N . LYS A 1 95 ? -37.115 -4.322 50.659 1.00 90.50 95 LYS A N 1
ATOM 756 C CA . LYS A 1 95 ? -38.009 -4.966 51.641 1.00 90.50 95 LYS A CA 1
ATOM 757 C C . LYS A 1 95 ? -37.230 -5.609 52.790 1.00 90.50 95 LYS A C 1
ATOM 759 O O . LYS A 1 95 ? -37.662 -5.526 53.933 1.00 90.50 95 LYS A O 1
ATOM 764 N N . GLU A 1 96 ? -36.073 -6.198 52.496 1.00 94.00 96 GLU A N 1
ATOM 765 C CA . GLU A 1 96 ? -35.143 -6.760 53.486 1.00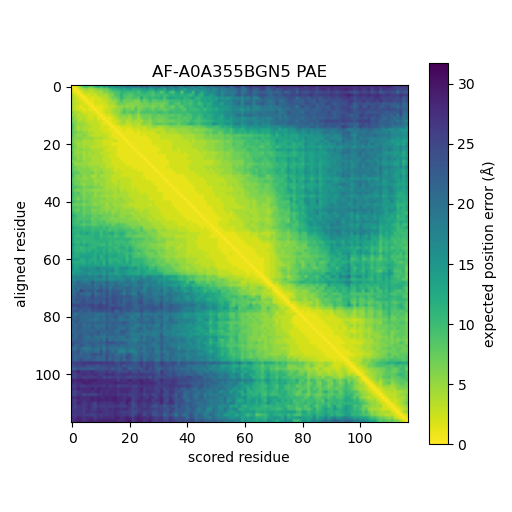 94.00 96 GLU A CA 1
ATOM 766 C C . GLU A 1 96 ? -34.355 -5.684 54.265 1.00 94.00 96 GLU A C 1
ATOM 768 O O . GLU A 1 96 ? -33.600 -6.018 55.175 1.00 94.00 96 GLU A O 1
ATOM 773 N N . GLY A 1 97 ? -34.488 -4.397 53.915 1.00 88.62 97 GLY A N 1
ATOM 774 C CA . GLY A 1 97 ? -33.812 -3.284 54.590 1.00 88.62 97 GLY A CA 1
ATOM 775 C C . GLY A 1 97 ? -32.305 -3.176 54.320 1.00 88.62 97 GLY A C 1
ATOM 776 O O . GLY A 1 97 ? -31.630 -2.365 54.952 1.00 88.62 97 GLY A O 1
ATOM 777 N N . LYS A 1 98 ? -31.766 -3.960 53.378 1.00 90.31 98 LYS A N 1
ATOM 778 C CA . LYS A 1 98 ? -30.331 -3.990 53.041 1.00 90.31 98 LYS A CA 1
ATOM 779 C C . LYS A 1 98 ? -29.891 -2.794 52.195 1.00 90.31 98 LYS A C 1
ATOM 781 O O . LYS A 1 98 ? -28.726 -2.409 52.249 1.00 90.31 98 LYS A O 1
ATOM 786 N N . ILE A 1 99 ? -30.806 -2.197 51.425 1.00 89.44 99 ILE A N 1
ATOM 787 C CA . ILE A 1 99 ? -30.539 -1.017 50.587 1.00 89.44 99 ILE A CA 1
ATOM 788 C C . ILE A 1 99 ? -31.648 0.035 50.721 1.00 89.44 99 ILE A C 1
ATOM 790 O O . ILE A 1 99 ? -32.817 -0.286 50.928 1.00 89.44 99 ILE A O 1
ATOM 794 N N . LYS A 1 100 ? -31.286 1.318 50.581 1.00 83.94 100 LYS A N 1
ATOM 795 C CA . LYS A 1 100 ? -32.238 2.442 50.606 1.00 83.94 100 LYS A CA 1
ATOM 796 C C . LYS A 1 100 ? -32.895 2.634 49.237 1.00 83.94 100 LYS A C 1
ATOM 798 O O . LYS A 1 100 ? -32.253 2.451 48.204 1.00 83.94 100 LYS A O 1
ATOM 803 N N . LYS A 1 101 ? -34.159 3.069 49.228 1.00 85.88 101 LYS A N 1
ATOM 804 C CA . LYS A 1 101 ? -34.891 3.394 47.995 1.00 85.88 101 LYS A CA 1
ATOM 805 C C . LYS A 1 101 ? -34.217 4.570 47.274 1.00 85.88 101 LYS A C 1
ATOM 807 O O . LYS A 1 101 ? -34.034 5.632 47.866 1.00 85.88 101 LYS A O 1
ATOM 812 N N . GLN A 1 102 ? -33.835 4.368 46.013 1.00 78.94 102 GLN A N 1
ATOM 813 C CA . GLN A 1 102 ? -33.216 5.406 45.183 1.00 78.94 102 GLN A CA 1
ATOM 814 C C . GLN A 1 102 ? -34.261 6.433 44.717 1.00 78.94 102 GLN A C 1
ATOM 816 O O . GLN A 1 102 ? -35.434 6.104 44.527 1.00 78.94 102 GLN A O 1
ATOM 821 N N . LYS A 1 103 ? -33.828 7.689 44.552 1.00 79.69 103 LYS A N 1
ATOM 822 C CA . LYS A 1 103 ? -34.649 8.769 43.989 1.00 79.69 103 LYS A CA 1
ATOM 823 C C . LYS A 1 103 ? -34.817 8.530 42.483 1.00 79.69 103 LYS A C 1
ATOM 825 O O . LYS A 1 103 ? -33.851 8.145 41.831 1.00 79.69 103 LYS A O 1
ATOM 830 N N . LEU A 1 104 ? -36.026 8.740 41.958 1.00 79.50 104 LEU A N 1
ATOM 831 C CA . LEU A 1 104 ? -36.306 8.598 40.525 1.00 79.50 104 LEU A CA 1
ATOM 832 C C . LEU A 1 104 ? -35.431 9.568 39.723 1.00 79.50 104 LEU A C 1
ATOM 834 O O . LEU A 1 104 ? -35.317 10.742 40.090 1.00 79.50 104 LEU A O 1
ATOM 838 N N . LEU A 1 105 ? -34.813 9.057 38.659 1.00 82.06 105 LEU A N 1
ATOM 839 C CA . LEU A 1 105 ? -34.067 9.871 37.706 1.00 82.06 105 LEU A CA 1
ATOM 840 C C . LEU A 1 105 ? -35.055 10.665 36.829 1.00 82.06 105 LEU A C 1
ATOM 842 O O . LEU A 1 105 ? -36.157 10.172 36.570 1.00 82.06 105 LEU A O 1
ATOM 846 N N . PRO A 1 106 ? -34.704 11.892 36.405 1.00 85.50 106 PRO A N 1
ATOM 847 C CA . PRO A 1 106 ? -35.505 12.645 35.443 1.00 85.50 106 PRO A CA 1
ATOM 848 C C . PRO A 1 106 ? -35.590 11.908 34.096 1.00 85.50 106 PRO A C 1
ATOM 850 O O . PRO A 1 106 ? -34.714 11.112 33.760 1.00 85.50 106 PRO A O 1
ATOM 853 N N . ALA A 1 107 ? -36.659 12.164 33.339 1.00 85.94 107 ALA A N 1
ATOM 854 C CA . ALA A 1 107 ? -36.809 11.629 31.989 1.00 85.94 107 ALA A CA 1
ATOM 855 C C . ALA A 1 107 ? -35.811 12.301 31.035 1.00 85.94 107 ALA A C 1
ATOM 857 O O . ALA A 1 107 ? -35.616 13.512 31.122 1.00 85.94 107 ALA A O 1
ATOM 858 N N . ILE A 1 108 ? -35.225 11.511 30.133 1.00 85.69 108 ILE A N 1
ATOM 859 C CA . ILE A 1 108 ? -34.293 11.991 29.105 1.00 85.69 108 ILE A CA 1
ATOM 860 C C . ILE A 1 108 ? -35.070 12.858 28.104 1.00 85.69 108 ILE A C 1
ATOM 862 O O . ILE A 1 108 ? -36.103 12.419 27.587 1.00 85.69 108 ILE A O 1
ATOM 866 N N . THR A 1 109 ? -34.608 14.081 27.843 1.00 90.12 109 THR A N 1
ATOM 867 C CA . THR A 1 109 ? -35.221 14.983 26.848 1.00 90.12 109 THR A CA 1
ATOM 868 C C . THR A 1 109 ? -34.664 14.722 25.444 1.00 90.12 109 THR A C 1
ATOM 870 O O . THR A 1 109 ? -33.606 14.121 25.284 1.00 90.12 109 THR A O 1
ATOM 873 N N . GLN A 1 110 ? -35.369 15.164 24.393 1.00 82.94 110 GLN A N 1
ATOM 874 C CA . GLN A 1 110 ? -34.910 14.967 23.006 1.00 82.94 110 GLN A CA 1
ATOM 875 C C . GLN A 1 110 ? -33.553 15.637 22.728 1.00 82.94 110 GLN A C 1
ATOM 877 O O . GLN A 1 110 ? -32.759 15.087 21.975 1.00 82.94 110 GLN A O 1
ATOM 882 N N . ASP A 1 111 ? -33.260 16.763 23.385 1.00 86.12 111 ASP A N 1
ATOM 883 C CA . ASP A 1 111 ? -31.988 17.488 23.248 1.00 86.12 111 ASP A CA 1
ATOM 884 C C . ASP A 1 111 ? -30.795 16.767 23.911 1.00 86.12 111 ASP A C 1
ATOM 886 O O . ASP A 1 111 ? -29.641 17.095 23.640 1.00 86.12 111 ASP A O 1
ATOM 890 N N . GLU A 1 112 ? -31.051 15.792 24.790 1.00 86.56 112 GLU A N 1
ATOM 891 C CA . GLU A 1 112 ? -30.020 15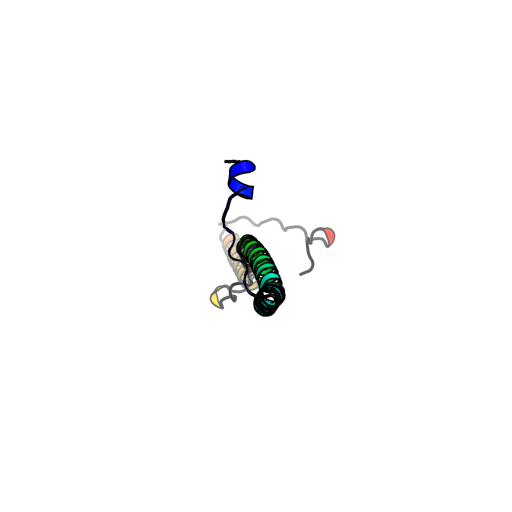.015 25.495 1.00 86.56 112 GLU A CA 1
ATOM 892 C C . GLU A 1 112 ? -29.592 13.750 24.733 1.00 86.56 112 GLU A C 1
ATOM 894 O O . GLU A 1 112 ? -28.612 13.105 25.114 1.00 86.56 112 GLU A O 1
ATOM 899 N N . ILE A 1 113 ? -30.305 13.379 23.664 1.00 85.75 113 ILE A N 1
ATOM 900 C CA . ILE A 1 113 ? -30.017 12.184 22.865 1.00 85.75 113 ILE A CA 1
ATOM 901 C C . ILE A 1 113 ? -28.915 12.528 21.844 1.00 85.75 113 ILE A C 1
ATOM 903 O O . ILE A 1 113 ? -29.171 13.294 20.917 1.00 85.75 113 ILE A O 1
ATOM 907 N N . PRO A 1 114 ? -27.686 11.980 21.958 1.00 82.75 114 PRO A N 1
ATOM 908 C CA . PRO A 1 114 ? -26.558 12.453 21.149 1.00 82.75 114 PRO A CA 1
ATOM 909 C C . PRO A 1 114 ? -26.563 11.936 19.702 1.00 82.75 114 PRO A C 1
ATOM 911 O O . PRO A 1 114 ? -25.769 12.402 18.885 1.00 82.75 114 PRO A O 1
ATOM 914 N N . PHE A 1 115 ? -27.393 10.937 19.392 1.00 79.44 115 PHE A N 1
ATOM 915 C CA . PHE A 1 115 ? -27.456 10.278 18.089 1.00 79.44 115 PHE A CA 1
ATOM 916 C C . PHE A 1 115 ? -28.811 9.595 17.874 1.00 79.44 115 PHE A C 1
ATOM 918 O O . PHE A 1 115 ? -29.433 9.115 18.821 1.00 79.44 115 PHE A O 1
ATOM 925 N N . GLU A 1 116 ? -29.244 9.524 16.616 1.00 76.06 116 GLU A N 1
ATOM 926 C CA . GLU A 1 116 ? -30.386 8.704 16.205 1.00 76.06 116 GLU A CA 1
ATOM 927 C C . GLU A 1 116 ? -29.988 7.218 16.262 1.00 76.06 116 GLU A C 1
ATOM 929 O O . GLU A 1 116 ? -28.907 6.850 15.793 1.00 76.06 116 GLU A O 1
ATOM 934 N N . ILE A 1 117 ? -30.825 6.395 16.903 1.00 63.84 117 ILE A N 1
ATOM 935 C CA . ILE A 1 117 ? -30.612 4.952 17.125 1.00 63.84 117 ILE A CA 1
ATOM 936 C C . ILE A 1 117 ? -31.382 4.157 16.075 1.00 63.84 117 ILE A C 1
ATOM 938 O O . ILE A 1 117 ? -32.573 4.485 15.869 1.00 63.84 117 ILE A O 1
#

Mean predicted aligned error: 11.67 Å

Foldseek 3Di:
DDDDPVVVVPDDDDDDPPVVVVVVVVVCVVCVVVVVVVVVVVVVVVVCVVVVVVVVVVVVVVCVVVVNPDDDDPVNDDPVVVVVVVVVVVVVCVVVVNDDDDDDDDDQDPVNDPDDD

Solvent-accessible surface area (backbone atoms only — not comparable to full-atom values): 7438 Å² total; per-residue (Å²): 140,83,85,56,66,76,58,60,75,66,54,89,73,90,76,71,59,70,71,56,52,50,53,51,49,56,52,47,69,62,46,54,63,52,54,56,50,50,53,52,51,52,56,53,50,50,54,47,63,67,49,45,62,57,54,51,51,52,53,52,50,50,36,50,76,68,53,70,75,57,82,88,54,88,85,72,64,55,75,67,59,54,49,53,53,51,51,54,53,49,53,51,35,41,74,71,65,78,45,80,86,78,80,85,78,81,82,87,52,81,90,73,56,92,66,92,129

pLDDT: mean 91.06, std 6.55, range [63.38, 98.31]